Protein AF-A0A1B7NRJ0-F1 (afdb_monomer_lite)

Structure (mmCIF, N/CA/C/O backbone):
data_AF-A0A1B7NRJ0-F1
#
_entry.id   AF-A0A1B7NRJ0-F1
#
loop_
_atom_site.group_PDB
_atom_site.id
_atom_site.type_symbol
_atom_site.label_atom_id
_atom_site.label_alt_id
_atom_site.label_comp_id
_atom_site.label_asym_id
_atom_site.label_entity_id
_atom_site.label_seq_id
_atom_site.pdbx_PDB_ins_code
_atom_site.Cartn_x
_atom_site.Cartn_y
_atom_site.Cartn_z
_atom_site.occupancy
_atom_site.B_iso_or_equiv
_atom_site.auth_seq_id
_atom_site.auth_comp_id
_atom_site.auth_asym_id
_atom_site.auth_atom_id
_atom_site.pdbx_PDB_model_num
ATOM 1 N N . MET A 1 1 ? -24.411 39.111 60.252 1.00 43.62 1 MET A N 1
ATOM 2 C CA . MET A 1 1 ? -23.373 39.075 59.194 1.00 43.62 1 MET A CA 1
ATOM 3 C C . MET A 1 1 ? -22.739 37.687 59.213 1.00 43.62 1 MET A C 1
ATOM 5 O O . MET A 1 1 ? -21.803 37.461 59.955 1.00 43.62 1 MET A O 1
ATOM 9 N N . SER A 1 2 ? -23.467 36.653 58.794 1.00 36.22 2 SER A N 1
ATOM 10 C CA . SER A 1 2 ? -23.510 36.060 57.443 1.00 36.22 2 SER A CA 1
ATOM 11 C C . SER A 1 2 ? -22.144 35.597 56.918 1.00 36.22 2 SER A C 1
ATOM 13 O O . SER A 1 2 ? -21.380 36.376 56.357 1.00 36.22 2 SER A O 1
ATOM 15 N N . ILE A 1 3 ? -21.873 34.306 57.130 1.00 38.94 3 ILE A N 1
ATOM 16 C CA . ILE A 1 3 ? -20.823 33.518 56.485 1.00 38.94 3 ILE A CA 1
ATOM 17 C C . ILE A 1 3 ? -21.344 33.168 55.089 1.00 38.94 3 ILE A C 1
ATOM 19 O O . ILE A 1 3 ? -22.301 32.406 54.967 1.00 38.94 3 ILE A O 1
ATOM 23 N N . VAL A 1 4 ? -20.730 33.708 54.038 1.00 38.22 4 VAL A N 1
ATOM 24 C CA . VAL A 1 4 ? -21.013 33.287 52.660 1.00 38.22 4 VAL A CA 1
ATOM 25 C C . VAL A 1 4 ? -20.012 32.194 52.293 1.00 38.22 4 VAL A C 1
ATOM 27 O O . VAL A 1 4 ? -18.866 32.472 51.952 1.00 38.22 4 VAL A O 1
ATOM 30 N N . ARG A 1 5 ? -20.439 30.929 52.386 1.00 35.62 5 ARG A N 1
ATOM 31 C CA . ARG A 1 5 ? -19.831 29.828 51.628 1.00 35.62 5 ARG A CA 1
ATOM 32 C C . ARG A 1 5 ? -20.439 29.871 50.229 1.00 35.62 5 ARG A C 1
ATOM 34 O O . ARG A 1 5 ? -21.633 29.634 50.080 1.00 35.62 5 ARG A O 1
ATOM 41 N N . ALA A 1 6 ? -19.633 30.184 49.221 1.00 37.03 6 ALA A N 1
ATOM 42 C CA . ALA A 1 6 ? -20.031 30.006 47.833 1.00 37.03 6 ALA A CA 1
ATOM 43 C C . ALA A 1 6 ? -20.014 28.503 47.513 1.00 37.03 6 ALA A C 1
ATOM 45 O O . ALA A 1 6 ? -18.953 27.884 47.463 1.00 37.03 6 ALA A O 1
ATOM 46 N N . ALA A 1 7 ? -21.197 27.914 47.350 1.00 38.09 7 ALA A N 1
ATOM 47 C CA . ALA A 1 7 ? -21.353 26.639 46.669 1.00 38.09 7 ALA A CA 1
ATOM 48 C C . ALA A 1 7 ? -21.131 26.892 45.174 1.00 38.09 7 ALA A C 1
ATOM 50 O O . ALA A 1 7 ? -21.845 27.692 44.575 1.00 38.09 7 ALA A O 1
ATOM 51 N N . ASN A 1 8 ? -20.123 26.249 44.590 1.00 37.75 8 ASN A N 1
ATOM 52 C CA . ASN A 1 8 ? -19.926 26.240 43.147 1.00 37.75 8 ASN A CA 1
ATOM 53 C C . ASN A 1 8 ? -20.268 24.834 42.645 1.00 37.75 8 ASN A C 1
ATOM 55 O O . ASN A 1 8 ? -19.389 23.994 42.470 1.00 37.75 8 ASN A O 1
ATOM 59 N N . ASP A 1 9 ? -21.567 24.571 42.489 1.00 36.88 9 ASP A N 1
ATOM 60 C CA . ASP A 1 9 ? -22.086 23.384 41.808 1.00 36.88 9 ASP A CA 1
ATOM 61 C C . ASP A 1 9 ? -21.961 23.609 40.297 1.00 36.88 9 ASP A C 1
ATOM 63 O O . ASP A 1 9 ? -22.895 24.008 39.600 1.00 36.88 9 ASP A O 1
ATOM 67 N N . ALA A 1 10 ? -20.758 23.392 39.772 1.00 38.00 10 ALA A N 1
ATOM 68 C CA . ALA A 1 10 ? -20.555 23.269 38.338 1.00 38.00 10 ALA A CA 1
ATOM 69 C C . ALA A 1 10 ? -20.908 21.834 37.930 1.00 38.00 10 ALA A C 1
ATOM 71 O O . ALA A 1 10 ? -20.038 20.976 37.782 1.00 38.00 10 ALA A O 1
ATOM 72 N N . SER A 1 11 ? -22.206 21.565 37.769 1.00 35.59 11 SER A N 1
ATOM 73 C CA . SER A 1 11 ? -22.649 20.367 37.057 1.00 35.59 11 SER A CA 1
ATOM 74 C C . SER A 1 11 ? -22.119 20.442 35.622 1.00 35.59 11 SER A C 1
ATOM 76 O O . SER A 1 11 ? -22.497 21.308 34.832 1.00 35.59 11 SER A O 1
ATOM 78 N N . VAL A 1 12 ? -21.159 19.574 35.307 1.00 40.53 12 VAL A N 1
ATOM 79 C CA . VAL A 1 12 ? -20.660 19.390 33.946 1.00 40.53 12 VAL A CA 1
ATOM 80 C C . VAL A 1 12 ? -21.799 18.760 33.157 1.00 40.53 12 VAL A C 1
ATOM 82 O O . VAL A 1 12 ? -22.094 17.575 33.307 1.00 40.53 12 VAL A O 1
ATOM 85 N N . VAL A 1 13 ? -22.473 19.570 32.343 1.00 36.91 13 VAL A N 1
ATOM 86 C CA . VAL A 1 13 ? -23.426 19.084 31.348 1.00 36.91 13 VAL A CA 1
ATOM 87 C C . VAL A 1 13 ? -22.633 18.223 30.370 1.00 36.91 13 VAL A C 1
ATOM 89 O O . VAL A 1 13 ? -21.879 18.728 29.541 1.00 36.91 13 VAL A O 1
ATOM 92 N N . ALA A 1 14 ? -22.761 16.905 30.510 1.00 40.16 14 ALA A N 1
ATOM 93 C CA . ALA A 1 14 ? -22.278 15.955 29.528 1.00 40.16 14 ALA A CA 1
ATOM 94 C C . ALA A 1 14 ? -23.071 16.180 28.238 1.00 40.16 14 ALA A C 1
ATOM 96 O O . ALA A 1 14 ? -24.229 15.775 28.122 1.00 40.16 14 ALA A O 1
ATOM 97 N N . THR A 1 15 ? -22.459 16.864 27.275 1.00 39.44 15 THR A N 1
ATOM 98 C CA . THR A 1 15 ? -22.998 16.976 25.923 1.00 39.44 15 THR A CA 1
ATOM 99 C C . THR A 1 15 ? -23.004 15.577 25.320 1.00 39.44 15 THR A C 1
ATOM 101 O O . THR A 1 15 ? -21.962 15.040 24.943 1.00 39.44 15 THR A O 1
ATOM 104 N N . SER A 1 16 ? -24.176 14.949 25.290 1.00 43.44 16 SER A N 1
ATOM 105 C CA . SER A 1 16 ? -24.373 13.688 24.590 1.00 43.44 16 SER A CA 1
ATOM 106 C C . SER A 1 16 ? -24.144 13.919 23.097 1.00 43.44 16 SER A C 1
ATOM 108 O O . SER A 1 16 ? -24.706 14.835 22.494 1.00 43.44 16 SER A O 1
ATOM 110 N N . ALA A 1 17 ? -23.265 13.110 22.506 1.00 48.06 17 ALA A N 1
ATOM 111 C CA . ALA A 1 17 ? -23.069 13.092 21.065 1.00 48.06 17 ALA A CA 1
ATOM 112 C C . ALA A 1 17 ? -24.408 12.769 20.372 1.00 48.06 17 ALA A C 1
ATOM 114 O O . ALA A 1 17 ? -25.172 11.938 20.886 1.00 48.06 17 ALA A O 1
ATOM 115 N N . PRO A 1 18 ? -24.713 13.402 19.226 1.00 47.28 18 PRO A N 1
ATOM 116 C CA . PRO A 1 18 ? -25.961 13.158 18.524 1.00 47.28 18 PRO A CA 1
ATOM 117 C C . PRO A 1 18 ? -26.048 11.678 18.134 1.00 47.28 18 PRO A C 1
ATOM 119 O O . PRO A 1 18 ? -25.198 11.149 17.419 1.00 47.28 18 PRO A O 1
ATOM 122 N N . HIS A 1 19 ? -27.085 11.003 18.631 1.00 51.69 19 HIS A N 1
ATOM 123 C CA . HIS A 1 19 ? -27.507 9.703 18.126 1.00 51.69 19 HIS A CA 1
ATOM 124 C C . HIS A 1 19 ? -28.046 9.898 16.707 1.00 51.69 19 HIS A C 1
ATOM 126 O O . HIS A 1 19 ? -29.119 10.469 16.526 1.00 51.69 19 HIS A O 1
ATOM 132 N N . GLY A 1 20 ? -27.313 9.426 15.700 1.00 47.47 20 GLY A N 1
ATOM 133 C CA . GLY A 1 20 ? -27.804 9.425 14.327 1.00 47.47 20 GLY A CA 1
ATOM 134 C C . GLY A 1 20 ? -26.712 9.123 13.314 1.00 47.47 20 GLY A C 1
ATOM 135 O O . GLY A 1 20 ? -25.993 10.022 12.902 1.00 47.47 20 GLY A O 1
ATOM 136 N N . ILE A 1 21 ? -26.676 7.863 12.870 1.00 49.50 21 ILE A N 1
ATOM 137 C CA . ILE A 1 21 ? -25.852 7.303 11.785 1.00 49.50 21 ILE A CA 1
ATOM 138 C C . ILE A 1 21 ? -24.409 6.931 12.190 1.00 49.50 21 ILE A C 1
ATOM 140 O O . ILE A 1 21 ? -23.432 7.426 11.640 1.00 49.50 21 ILE A O 1
ATOM 144 N N . THR A 1 22 ? -24.247 5.920 13.049 1.00 54.50 22 THR A N 1
ATOM 145 C CA . THR A 1 22 ? -23.171 4.933 12.826 1.00 54.50 22 THR A CA 1
ATOM 146 C C . THR A 1 22 ? -23.609 4.035 11.672 1.00 54.50 22 THR A C 1
ATOM 148 O O . THR A 1 22 ? -24.019 2.892 11.861 1.00 54.50 22 THR A O 1
ATOM 151 N N . SER A 1 23 ? -23.599 4.573 10.449 1.00 61.66 23 SER A N 1
ATOM 152 C CA . SER A 1 23 ? -23.669 3.713 9.271 1.00 61.66 23 SER A CA 1
ATOM 153 C C . SER A 1 23 ? -22.414 2.861 9.310 1.00 61.66 23 SER A C 1
ATOM 155 O O . SER A 1 23 ? -21.307 3.399 9.260 1.00 61.66 23 SER A O 1
ATOM 157 N N . ALA A 1 24 ? -22.579 1.545 9.417 1.00 82.06 24 ALA A N 1
ATOM 158 C CA . ALA A 1 24 ? -21.500 0.623 9.109 1.00 82.06 24 ALA A CA 1
ATOM 159 C C . ALA A 1 24 ? -20.869 1.042 7.770 1.00 82.06 24 ALA A C 1
ATOM 161 O O . ALA A 1 24 ? -21.588 1.419 6.838 1.00 82.06 24 ALA A O 1
ATOM 162 N N . ILE A 1 25 ? -19.536 1.036 7.696 1.00 90.62 25 ILE A N 1
ATOM 163 C CA . ILE A 1 25 ? -18.831 1.319 6.445 1.00 90.62 25 ILE A CA 1
ATOM 164 C C . ILE A 1 25 ? -19.320 0.331 5.391 1.00 90.62 25 ILE A C 1
ATOM 166 O O . ILE A 1 25 ? -19.271 -0.882 5.600 1.00 90.62 25 ILE A O 1
ATOM 170 N N . GLU A 1 26 ? -19.794 0.859 4.264 1.00 94.62 26 GLU A N 1
ATOM 171 C CA . GLU A 1 26 ? -20.215 0.034 3.141 1.00 94.62 26 GLU A CA 1
ATOM 172 C C . GLU A 1 26 ? -19.021 -0.781 2.637 1.00 94.62 26 GLU A C 1
ATOM 174 O O . GLU A 1 26 ? -17.933 -0.245 2.401 1.00 94.62 26 GLU A O 1
ATOM 179 N N . ARG A 1 27 ? -19.227 -2.085 2.464 1.00 94.62 27 ARG A N 1
ATOM 180 C CA . ARG A 1 27 ? -18.236 -3.006 1.914 1.00 94.62 27 ARG A CA 1
ATOM 181 C C . ARG A 1 27 ? -18.789 -3.697 0.681 1.00 94.62 27 ARG A C 1
ATOM 183 O O . ARG A 1 27 ? -19.998 -3.874 0.551 1.00 94.62 27 ARG A O 1
ATOM 190 N N . PHE A 1 28 ? -17.899 -4.112 -0.208 1.00 94.88 28 PHE A N 1
ATOM 191 C CA . PHE A 1 28 ? -18.268 -4.828 -1.421 1.00 94.88 28 PHE A CA 1
ATOM 192 C C . PHE A 1 28 ? -17.271 -5.951 -1.732 1.00 94.88 28 PHE A C 1
ATOM 194 O O . PHE A 1 28 ? -16.112 -5.882 -1.308 1.00 94.88 28 PHE A O 1
ATOM 201 N N . PRO A 1 29 ? -17.717 -7.006 -2.434 1.00 95.75 29 PRO A N 1
ATOM 202 C CA . PRO A 1 29 ? -16.832 -8.070 -2.878 1.00 95.75 29 PRO A CA 1
ATOM 203 C C . PRO A 1 29 ? -15.912 -7.576 -4.001 1.00 95.75 29 PRO A C 1
ATOM 205 O O . PRO A 1 29 ? -16.365 -6.953 -4.959 1.00 95.75 29 PRO A O 1
ATOM 208 N N . LEU A 1 30 ? -14.628 -7.904 -3.897 1.00 90.94 30 LEU A N 1
ATOM 209 C CA . LEU A 1 30 ? -13.600 -7.658 -4.903 1.00 90.94 30 LEU A CA 1
ATOM 210 C C . LEU A 1 30 ? -12.791 -8.947 -5.079 1.00 90.94 30 LEU A C 1
ATOM 212 O O . LEU A 1 30 ? -11.867 -9.226 -4.313 1.00 90.94 30 LEU A O 1
ATOM 216 N N . GLY A 1 31 ? -13.180 -9.772 -6.054 1.00 91.19 31 GLY A N 1
ATOM 217 C CA . GLY A 1 31 ? -12.627 -11.118 -6.216 1.00 91.19 31 GLY A CA 1
ATOM 218 C C . GLY A 1 31 ? -12.807 -11.951 -4.932 1.00 91.19 31 GLY A C 1
ATOM 219 O O . GLY A 1 31 ? -13.940 -12.101 -4.475 1.00 91.19 31 GLY A O 1
ATOM 220 N N . PRO A 1 32 ? -11.729 -12.486 -4.325 1.00 90.94 32 PRO A N 1
ATOM 221 C CA . PRO A 1 32 ? -11.806 -13.245 -3.074 1.00 90.94 32 PRO A CA 1
ATOM 222 C C . PRO A 1 32 ? -11.885 -12.366 -1.810 1.00 90.94 32 PRO A C 1
ATOM 224 O O . PRO A 1 32 ? -11.925 -12.898 -0.701 1.00 90.94 32 PRO A O 1
ATOM 227 N N . PHE A 1 33 ? -11.868 -11.037 -1.946 1.00 93.19 33 PHE A N 1
ATOM 228 C CA . PHE A 1 33 ? -11.818 -10.097 -0.827 1.00 93.19 33 PHE A CA 1
ATOM 229 C C . PHE A 1 33 ? -13.163 -9.403 -0.597 1.00 93.19 33 PHE A C 1
ATOM 231 O O . PHE A 1 33 ? -13.968 -9.255 -1.512 1.00 93.19 33 PHE A O 1
ATOM 238 N N . VAL A 1 34 ? -13.384 -8.913 0.626 1.00 94.50 34 VAL A N 1
ATOM 239 C CA . VAL A 1 34 ? -14.491 -8.003 0.961 1.00 94.50 34 VAL A CA 1
ATOM 240 C C . VAL A 1 34 ? -13.899 -6.745 1.581 1.00 94.50 34 VAL A C 1
ATOM 242 O O . VAL A 1 34 ? -13.420 -6.761 2.718 1.00 94.50 34 VAL A O 1
ATOM 245 N N . VAL A 1 35 ? -13.926 -5.653 0.825 1.00 95.12 35 VAL A N 1
ATOM 246 C CA . VAL A 1 35 ? -13.207 -4.412 1.141 1.00 95.12 35 VAL A CA 1
ATOM 247 C C . VAL A 1 35 ? -14.176 -3.243 1.321 1.00 95.12 35 VAL A C 1
ATOM 249 O O . VAL A 1 35 ? -15.289 -3.291 0.790 1.00 95.12 35 VAL A O 1
ATOM 252 N N . PRO A 1 36 ? -13.797 -2.190 2.067 1.00 95.44 36 PRO A N 1
ATOM 253 C CA . PRO A 1 36 ? -14.536 -0.931 2.087 1.00 95.44 36 PRO A CA 1
ATOM 254 C C . PRO A 1 36 ? -14.767 -0.380 0.679 1.00 95.44 36 PRO A C 1
ATOM 256 O O . PRO A 1 36 ? -13.882 -0.444 -0.171 1.00 95.44 36 PRO A O 1
ATOM 259 N N . ARG A 1 37 ? -15.946 0.207 0.444 1.00 94.44 37 ARG A N 1
ATOM 260 C CA . ARG A 1 37 ? -16.290 0.891 -0.814 1.00 94.44 37 ARG A CA 1
ATOM 261 C C . ARG A 1 37 ? -15.317 2.028 -1.133 1.00 94.44 37 ARG A C 1
ATOM 263 O O . ARG A 1 37 ? -15.056 2.299 -2.299 1.00 94.44 37 ARG A O 1
ATOM 270 N N . LEU A 1 38 ? -14.784 2.670 -0.095 1.00 94.75 38 LEU A N 1
ATOM 271 C CA . LEU A 1 38 ? -13.827 3.762 -0.205 1.00 94.75 38 LEU A CA 1
ATOM 272 C C . LEU A 1 38 ? -12.413 3.280 0.104 1.00 94.75 38 LEU A C 1
ATOM 274 O O . LEU A 1 38 ? -12.162 2.671 1.145 1.00 94.75 38 LEU A O 1
ATOM 278 N N . PHE A 1 39 ? -11.495 3.622 -0.793 1.00 95.00 39 PHE A N 1
ATOM 279 C CA . PHE A 1 39 ? -10.072 3.370 -0.648 1.00 95.00 39 PHE A CA 1
ATOM 280 C C . PHE A 1 39 ? -9.358 4.653 -0.247 1.00 95.00 39 PHE A C 1
ATOM 282 O O . PHE A 1 39 ? -9.694 5.744 -0.707 1.00 95.00 39 PHE A O 1
ATOM 289 N N . ILE A 1 40 ? -8.344 4.515 0.596 1.00 95.44 40 ILE A N 1
ATOM 290 C CA . ILE A 1 40 ? -7.475 5.621 0.978 1.00 95.44 40 ILE A CA 1
ATOM 291 C C . ILE A 1 40 ? -6.383 5.739 -0.081 1.00 95.44 40 ILE A C 1
ATOM 293 O O . ILE A 1 40 ? -5.493 4.890 -0.144 1.00 95.44 40 ILE A O 1
ATOM 297 N N . GLY A 1 41 ? -6.459 6.784 -0.901 1.00 92.94 41 GLY A N 1
ATOM 298 C CA . GLY A 1 41 ? -5.411 7.125 -1.857 1.00 92.94 41 GLY A CA 1
ATOM 299 C C . GLY A 1 41 ? -4.176 7.708 -1.164 1.00 92.94 41 GLY A C 1
ATOM 300 O O . GLY A 1 41 ? -4.291 8.502 -0.224 1.00 92.94 41 GLY A O 1
ATOM 301 N N . LEU A 1 42 ? -2.986 7.312 -1.623 1.00 92.00 42 LEU A N 1
ATOM 302 C CA . LEU A 1 42 ? -1.697 7.800 -1.112 1.00 92.00 42 LEU A CA 1
ATOM 303 C C . LEU A 1 42 ? -0.910 8.645 -2.130 1.00 92.00 42 LEU A C 1
ATOM 305 O O . LEU A 1 42 ? 0.264 8.942 -1.900 1.00 92.00 42 LEU A O 1
ATOM 309 N N . TRP A 1 43 ? -1.548 9.095 -3.216 1.00 88.62 43 TRP A N 1
ATOM 310 C CA . TRP A 1 43 ? -0.908 9.878 -4.283 1.00 88.62 43 TRP A CA 1
ATOM 311 C C . TRP A 1 43 ? -0.257 11.176 -3.787 1.00 88.62 43 TRP A C 1
ATOM 313 O O . TRP A 1 43 ? 0.703 11.654 -4.385 1.00 88.62 43 TRP A O 1
ATOM 323 N N . GLN A 1 44 ? -0.742 11.764 -2.690 1.00 86.81 44 GLN A N 1
ATOM 324 C CA . GLN A 1 44 ? -0.194 12.991 -2.103 1.00 86.81 44 GLN A CA 1
ATOM 325 C C . GLN A 1 44 ? 1.239 12.809 -1.586 1.00 86.81 44 GLN A C 1
ATOM 327 O O . GLN A 1 44 ? 1.941 13.791 -1.377 1.00 86.81 44 GLN A O 1
ATOM 332 N N . LEU A 1 45 ? 1.691 11.565 -1.400 1.00 86.81 45 LEU A N 1
ATOM 333 C CA . LEU A 1 45 ? 3.073 11.251 -1.029 1.00 86.81 45 LEU A CA 1
ATOM 334 C C . LEU A 1 45 ? 4.045 11.317 -2.219 1.00 86.81 45 LEU A C 1
ATOM 336 O O . LEU A 1 45 ? 5.253 11.222 -2.018 1.00 86.81 45 LEU A O 1
ATOM 340 N N . SER A 1 46 ? 3.539 11.544 -3.436 1.00 82.38 46 SER A N 1
ATOM 341 C CA . SER A 1 46 ? 4.344 11.685 -4.656 1.00 82.38 46 SER A CA 1
ATOM 342 C C . SER A 1 46 ? 5.270 12.896 -4.669 1.00 82.38 46 SER A C 1
ATOM 344 O O . SER A 1 46 ? 6.278 12.885 -5.370 1.00 82.38 46 SER A O 1
ATOM 346 N N . SER A 1 47 ? 4.945 13.956 -3.927 1.00 82.19 47 SER A N 1
ATOM 347 C CA . SER A 1 47 ? 5.762 15.164 -3.898 1.00 82.19 47 SER A CA 1
ATOM 348 C C . SER A 1 47 ? 5.474 16.011 -2.659 1.00 82.19 47 SER A C 1
ATOM 350 O O . SER A 1 47 ? 4.304 16.222 -2.331 1.00 82.19 47 SER A O 1
ATOM 352 N N . PRO A 1 48 ? 6.503 16.616 -2.032 1.00 82.62 48 PRO A N 1
ATOM 353 C CA . PRO A 1 48 ? 6.324 17.613 -0.976 1.00 82.62 48 PRO A CA 1
ATOM 354 C C . PRO A 1 48 ? 5.501 18.844 -1.392 1.00 82.62 48 PRO A C 1
ATOM 356 O O . PRO A 1 48 ? 5.085 19.609 -0.524 1.00 82.62 48 PRO A O 1
ATOM 359 N N . ALA A 1 49 ? 5.254 19.050 -2.693 1.00 86.12 49 ALA A N 1
ATOM 360 C CA . ALA A 1 49 ? 4.386 20.116 -3.200 1.00 86.12 49 ALA A CA 1
ATOM 361 C C . ALA A 1 49 ? 2.935 20.007 -2.691 1.00 86.12 49 ALA A C 1
ATOM 363 O O . ALA A 1 49 ? 2.252 21.020 -2.567 1.00 86.12 49 ALA A O 1
ATOM 364 N N . TRP A 1 50 ? 2.484 18.800 -2.334 1.00 84.69 50 TRP A N 1
ATOM 365 C CA . TRP A 1 50 ? 1.178 18.551 -1.709 1.00 84.69 50 TRP A CA 1
ATOM 366 C C . TRP A 1 50 ? 1.189 18.744 -0.185 1.00 84.69 50 TRP A C 1
ATOM 368 O O . TRP A 1 50 ? 0.182 18.523 0.489 1.00 84.69 50 TRP A O 1
ATOM 378 N N . GLY A 1 51 ? 2.330 19.161 0.363 1.00 85.81 51 GLY A N 1
ATOM 379 C CA . GLY A 1 51 ? 2.606 19.220 1.787 1.00 85.81 51 GLY A CA 1
ATOM 380 C C . GLY A 1 51 ? 3.473 18.052 2.252 1.00 85.81 51 GLY A C 1
ATOM 381 O O . GLY A 1 51 ? 3.679 17.060 1.558 1.00 85.81 51 GLY A O 1
ATOM 382 N N . SER A 1 52 ? 4.002 18.176 3.466 1.00 85.69 52 SER A N 1
ATOM 383 C CA . SER A 1 52 ? 4.809 17.136 4.095 1.00 85.69 52 SER A CA 1
ATOM 384 C C . SER A 1 52 ? 4.389 16.931 5.545 1.00 85.69 52 SER A C 1
ATOM 386 O O . SER A 1 52 ? 3.888 17.829 6.227 1.00 85.69 52 SER A O 1
ATOM 388 N N . ALA A 1 53 ? 4.565 15.705 6.025 1.00 87.69 53 ALA A N 1
ATOM 389 C CA . ALA A 1 53 ? 4.303 15.339 7.403 1.00 87.69 53 ALA A CA 1
ATOM 390 C C . ALA A 1 53 ? 5.386 14.377 7.889 1.00 87.69 53 ALA A C 1
ATOM 392 O O . ALA A 1 53 ? 5.888 13.546 7.136 1.00 87.69 53 ALA A O 1
ATOM 393 N N . GLY A 1 54 ? 5.727 14.463 9.176 1.00 90.81 54 GLY A N 1
ATOM 394 C CA . GLY A 1 54 ? 6.601 13.471 9.795 1.00 90.81 54 GLY A CA 1
ATOM 395 C C . GLY A 1 54 ? 5.978 12.074 9.733 1.00 90.81 54 GLY A C 1
ATOM 396 O O . GLY A 1 54 ? 4.759 11.924 9.851 1.00 90.81 54 GLY A O 1
ATOM 397 N N . LYS A 1 55 ? 6.819 11.041 9.600 1.00 89.38 55 LYS A N 1
ATOM 398 C CA . LYS A 1 55 ? 6.380 9.639 9.480 1.00 89.38 55 LYS A CA 1
ATOM 399 C C . LYS A 1 55 ? 5.416 9.226 10.593 1.00 89.38 55 LYS A C 1
ATOM 401 O O . LYS A 1 55 ? 4.356 8.689 10.304 1.00 89.38 55 LYS A O 1
ATOM 406 N N . SER A 1 56 ? 5.712 9.567 11.847 1.00 92.12 56 SER A N 1
ATOM 407 C CA . SER A 1 56 ? 4.835 9.270 12.992 1.00 92.12 56 SER A CA 1
ATOM 408 C C . SER A 1 56 ? 3.422 9.845 12.836 1.00 92.12 56 SER A C 1
ATOM 410 O O . SER A 1 56 ? 2.442 9.179 13.167 1.00 92.12 56 SER A O 1
ATOM 412 N N . LYS A 1 57 ? 3.297 11.056 12.277 1.00 93.44 57 LYS A N 1
ATOM 413 C CA . LYS A 1 57 ? 2.001 11.686 12.005 1.00 93.44 57 LYS A CA 1
ATOM 414 C C . LYS A 1 57 ? 1.253 10.938 10.904 1.00 93.44 57 LYS A C 1
ATOM 416 O O . LYS A 1 57 ? 0.064 10.698 11.073 1.00 93.44 57 LYS A O 1
ATOM 421 N N . MET A 1 58 ? 1.934 10.538 9.828 1.00 93.31 58 MET A N 1
ATOM 422 C CA . MET A 1 58 ? 1.326 9.748 8.748 1.00 93.31 58 MET A CA 1
ATOM 423 C C . MET A 1 58 ? 0.811 8.397 9.259 1.00 93.31 58 MET A C 1
ATOM 425 O O . MET A 1 58 ? -0.362 8.086 9.073 1.00 93.31 58 MET A O 1
ATOM 429 N N . LEU A 1 59 ? 1.638 7.655 10.003 1.00 94.31 59 LEU A N 1
ATOM 430 C CA . LEU A 1 59 ? 1.251 6.370 10.599 1.00 94.31 59 LEU A CA 1
ATOM 431 C C . LEU A 1 59 ? 0.070 6.520 11.570 1.00 94.31 59 LEU A C 1
ATOM 433 O O . LEU A 1 59 ? -0.862 5.719 11.548 1.00 94.31 59 LEU A O 1
ATOM 437 N N . SER A 1 60 ? 0.061 7.583 12.384 1.00 95.25 60 SER A N 1
ATOM 438 C CA . SER A 1 60 ? -1.073 7.897 13.260 1.00 95.25 60 SER A CA 1
ATOM 439 C C . SER A 1 60 ? -2.355 8.164 12.470 1.00 95.25 60 SER A C 1
ATOM 441 O O . SER A 1 60 ? -3.422 7.713 12.881 1.00 95.25 60 SER A O 1
ATOM 443 N N . GLN A 1 61 ? -2.276 8.865 11.333 1.00 95.31 61 GLN A N 1
ATOM 444 C CA . GLN A 1 61 ? -3.442 9.049 10.473 1.00 95.31 61 GLN A CA 1
ATOM 445 C C . GLN A 1 61 ? -3.909 7.717 9.894 1.00 95.31 61 GLN A C 1
ATOM 447 O O . GLN A 1 61 ? -5.098 7.437 9.970 1.00 95.31 61 GLN A O 1
ATOM 452 N N . PHE A 1 62 ? -3.018 6.865 9.387 1.00 95.88 62 PHE A N 1
ATOM 453 C CA . PHE A 1 62 ? -3.413 5.553 8.859 1.00 95.88 62 PHE A CA 1
ATOM 454 C C . PHE A 1 62 ? -4.135 4.719 9.922 1.00 95.88 62 PHE A C 1
ATOM 456 O O . PHE A 1 62 ? -5.213 4.191 9.657 1.00 95.88 62 PHE A O 1
ATOM 463 N N . GLN A 1 63 ? -3.628 4.716 11.160 1.00 96.00 63 GLN A N 1
ATOM 464 C CA . GLN A 1 63 ? -4.297 4.059 12.281 1.00 96.00 63 GLN A CA 1
ATOM 465 C C . GLN A 1 63 ? -5.705 4.616 12.531 1.00 96.00 63 GLN A C 1
ATOM 467 O O . GLN A 1 63 ? -6.630 3.846 12.774 1.00 96.00 63 GLN A O 1
ATOM 472 N N . LYS A 1 64 ? -5.896 5.940 12.457 1.00 95.56 64 LYS A N 1
ATOM 473 C CA . LYS A 1 64 ? -7.225 6.557 12.612 1.00 95.56 64 LYS A CA 1
ATOM 474 C C . LYS A 1 64 ? -8.205 6.095 11.536 1.00 95.56 64 LYS A C 1
ATOM 476 O O . LYS A 1 64 ? -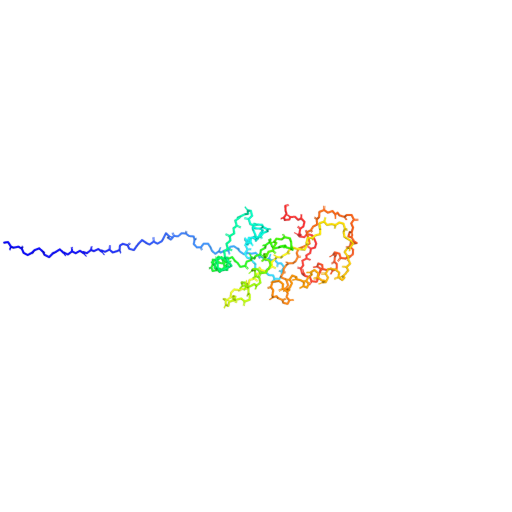9.351 5.813 11.866 1.00 95.56 64 LYS A O 1
ATOM 481 N N . HIS A 1 65 ? -7.760 5.994 10.285 1.00 95.06 65 HIS A N 1
ATOM 482 C CA . HIS A 1 65 ? -8.610 5.525 9.192 1.00 95.06 65 HIS A CA 1
ATOM 483 C C . HIS A 1 65 ? -8.990 4.052 9.373 1.00 95.06 65 HIS A C 1
ATOM 485 O O . HIS A 1 65 ? -10.167 3.709 9.270 1.00 95.06 65 HIS A O 1
ATOM 491 N N . VAL A 1 66 ? -8.025 3.205 9.744 1.00 95.56 66 VAL A N 1
ATOM 492 C CA . VAL A 1 66 ? -8.288 1.792 10.045 1.00 95.56 66 VAL A CA 1
ATOM 493 C C . VAL A 1 66 ? -9.262 1.644 11.213 1.00 95.56 66 VAL A C 1
ATOM 495 O O . VAL A 1 66 ? -10.215 0.879 11.111 1.00 95.56 66 VAL A O 1
ATOM 498 N N . ASN A 1 67 ? -9.098 2.424 12.286 1.00 93.25 67 ASN A N 1
ATOM 499 C CA . ASN A 1 67 ? -10.022 2.419 13.426 1.00 93.25 67 ASN A CA 1
ATOM 500 C C . ASN A 1 67 ? -11.440 2.878 13.048 1.00 93.25 67 ASN A C 1
ATOM 502 O O . ASN A 1 67 ? -12.401 2.490 13.705 1.00 93.25 67 ASN A O 1
ATOM 506 N N . ALA A 1 68 ? -11.573 3.697 12.004 1.00 92.50 68 ALA A N 1
ATOM 507 C CA . ALA A 1 68 ? -12.861 4.102 11.450 1.00 92.50 68 ALA A CA 1
ATOM 508 C C . ALA A 1 68 ? -13.447 3.069 10.464 1.00 92.50 68 ALA A C 1
ATOM 510 O O . ALA A 1 68 ? -14.558 3.265 9.988 1.00 92.50 68 ALA A O 1
ATOM 511 N N . GLY A 1 69 ? -12.738 1.972 10.170 1.00 93.44 69 GLY A N 1
ATOM 512 C CA . GLY A 1 69 ? -13.177 0.903 9.267 1.00 93.44 69 GLY A CA 1
ATOM 513 C C . GLY A 1 69 ? -12.674 1.031 7.826 1.00 93.44 69 GLY A C 1
ATOM 514 O O . GLY A 1 69 ? -13.011 0.192 6.989 1.00 93.44 69 GLY A O 1
ATOM 515 N N . PHE A 1 70 ? -11.860 2.045 7.519 1.00 94.94 70 PHE A N 1
ATOM 516 C CA . PHE A 1 70 ? -11.216 2.202 6.215 1.00 94.94 70 PHE A CA 1
ATOM 517 C C . PHE A 1 70 ? -9.910 1.406 6.189 1.00 94.94 70 PHE A C 1
ATOM 519 O O . PHE A 1 70 ? -8.841 1.891 6.553 1.00 94.94 70 PHE A O 1
ATOM 526 N N . THR A 1 71 ? -10.019 0.146 5.786 1.00 96.19 71 THR A N 1
ATOM 527 C CA . THR A 1 71 ? -8.916 -0.822 5.788 1.00 96.19 71 THR A CA 1
ATOM 528 C C . THR A 1 71 ? -8.307 -1.064 4.408 1.00 96.19 71 THR A C 1
ATOM 530 O O . THR A 1 71 ? -7.380 -1.860 4.294 1.00 96.19 71 THR A O 1
ATOM 533 N N . ALA A 1 72 ? -8.792 -0.389 3.363 1.00 96.50 72 ALA A N 1
ATOM 534 C CA . ALA A 1 72 ? -8.265 -0.509 2.008 1.00 96.50 72 ALA A CA 1
ATOM 535 C C . ALA A 1 72 ? -7.462 0.729 1.605 1.00 96.50 72 ALA A C 1
ATOM 537 O O . ALA A 1 72 ? -7.973 1.850 1.619 1.00 96.50 72 ALA A O 1
ATOM 538 N N . PHE A 1 73 ? -6.206 0.509 1.223 1.00 95.38 73 PHE A N 1
ATOM 539 C CA . PHE A 1 73 ? -5.288 1.542 0.755 1.00 95.38 73 PHE A CA 1
ATOM 540 C C . PHE A 1 73 ? -4.992 1.317 -0.726 1.00 95.38 73 PHE A C 1
ATOM 542 O O . PHE A 1 73 ? -4.732 0.190 -1.154 1.00 95.38 73 PHE A O 1
ATOM 549 N N . ALA A 1 74 ? -5.055 2.393 -1.503 1.00 87.81 74 ALA A N 1
ATOM 550 C CA . ALA A 1 74 ? -4.811 2.405 -2.937 1.00 87.81 74 ALA A CA 1
ATOM 551 C C . ALA A 1 74 ? -3.938 3.595 -3.330 1.00 87.81 74 ALA A C 1
ATOM 553 O O . ALA A 1 74 ? -3.402 4.319 -2.491 1.00 87.81 74 ALA A O 1
ATOM 554 N N . ASP A 1 75 ? -3.790 3.774 -4.642 1.00 77.81 75 ASP A N 1
ATOM 555 C CA . ASP A 1 75 ? -3.024 4.863 -5.239 1.00 77.81 75 ASP A CA 1
ATOM 556 C C . ASP A 1 75 ? -1.631 4.977 -4.640 1.00 77.81 75 ASP A C 1
ATOM 558 O O . ASP A 1 75 ? -1.122 6.061 -4.390 1.00 77.81 75 ASP A O 1
ATOM 562 N N . MET A 1 76 ? -1.036 3.810 -4.421 1.00 75.81 76 MET A N 1
ATOM 563 C CA . MET A 1 76 ? 0.394 3.622 -4.306 1.00 75.81 76 MET A CA 1
ATOM 564 C C . MET A 1 76 ? 0.900 3.289 -5.705 1.00 75.81 76 MET A C 1
ATOM 566 O O . MET A 1 76 ? 0.282 2.503 -6.429 1.00 75.81 76 MET A O 1
ATOM 570 N N . ALA A 1 77 ? 1.982 3.929 -6.109 1.00 66.69 77 ALA A N 1
ATOM 571 C CA . ALA A 1 77 ? 2.639 3.661 -7.371 1.00 66.69 77 ALA A CA 1
ATOM 572 C C . ALA A 1 77 ? 4.140 3.828 -7.172 1.00 66.69 77 ALA A C 1
ATOM 574 O O . ALA A 1 77 ? 4.578 4.570 -6.293 1.00 66.69 77 ALA A O 1
ATOM 575 N N . ASP A 1 78 ? 4.901 3.150 -8.016 1.00 58.94 78 ASP A N 1
ATOM 576 C CA . ASP A 1 78 ? 6.359 3.268 -8.132 1.00 58.94 78 ASP A CA 1
ATOM 577 C C . ASP A 1 78 ? 6.864 4.719 -8.209 1.00 58.94 78 ASP A C 1
ATOM 579 O O . ASP A 1 78 ? 7.906 5.041 -7.648 1.00 58.94 78 ASP A O 1
ATOM 583 N N . HIS A 1 79 ? 6.111 5.608 -8.852 1.00 62.50 79 HIS A N 1
ATOM 584 C CA . HIS A 1 79 ? 6.451 7.023 -8.988 1.00 62.50 79 HIS A CA 1
ATOM 585 C C . HIS A 1 79 ? 5.876 7.921 -7.880 1.00 62.50 79 HIS A C 1
ATOM 587 O O . HIS A 1 79 ? 6.173 9.114 -7.849 1.00 62.50 79 HIS A O 1
ATOM 593 N N . TYR A 1 80 ? 5.086 7.393 -6.937 1.00 61.97 80 TYR A N 1
ATOM 594 C CA . TYR A 1 80 ? 4.543 8.175 -5.816 1.00 61.97 80 TYR A CA 1
ATOM 595 C C . TYR A 1 80 ? 5.495 8.257 -4.614 1.00 61.97 80 TYR A C 1
ATOM 597 O O . TYR A 1 80 ? 5.059 8.314 -3.462 1.00 61.97 80 TYR A O 1
ATOM 605 N N . GLY A 1 81 ? 6.801 8.293 -4.886 1.00 70.19 81 GLY A N 1
ATOM 606 C CA . GLY A 1 81 ? 7.840 8.442 -3.875 1.00 70.19 81 GLY A CA 1
ATOM 607 C C . GLY A 1 81 ? 7.775 7.343 -2.814 1.00 70.19 81 GLY A C 1
ATOM 608 O O . GLY A 1 81 ? 7.781 6.154 -3.119 1.00 70.19 81 GLY A O 1
ATOM 609 N N . ASP A 1 82 ? 7.675 7.747 -1.549 1.00 82.88 82 ASP A N 1
ATOM 610 C CA . ASP A 1 82 ? 7.750 6.840 -0.400 1.00 82.88 82 ASP A CA 1
ATOM 611 C C . ASP A 1 82 ? 6.415 6.141 -0.065 1.00 82.88 82 ASP A C 1
ATOM 613 O O . ASP A 1 82 ? 6.313 5.505 0.986 1.00 82.88 82 ASP A O 1
ATOM 617 N N . ALA A 1 83 ? 5.374 6.246 -0.904 1.00 90.00 83 ALA A N 1
ATOM 618 C CA . ALA A 1 83 ? 4.027 5.764 -0.575 1.00 90.00 83 ALA A CA 1
ATOM 619 C C . ALA A 1 83 ? 3.993 4.284 -0.149 1.00 90.00 83 ALA A C 1
ATOM 621 O O . ALA A 1 83 ? 3.496 3.964 0.935 1.00 90.00 83 ALA A O 1
ATOM 622 N N . GLU A 1 84 ? 4.581 3.392 -0.953 1.00 92.00 84 GLU A N 1
ATOM 623 C CA . GLU A 1 84 ? 4.654 1.959 -0.637 1.00 92.00 84 GLU A CA 1
ATOM 624 C C . GLU A 1 84 ? 5.486 1.688 0.622 1.00 92.00 84 GLU A C 1
ATOM 626 O O . GLU A 1 84 ? 5.133 0.824 1.421 1.00 92.00 84 GLU A O 1
ATOM 631 N N . ILE A 1 85 ? 6.562 2.452 0.834 1.00 92.19 85 ILE A N 1
ATOM 632 C CA . ILE A 1 85 ? 7.464 2.300 1.982 1.00 92.19 85 ILE A CA 1
ATOM 633 C C . ILE A 1 85 ? 6.757 2.709 3.280 1.00 92.19 85 ILE A C 1
ATOM 635 O O . ILE A 1 85 ? 6.839 2.003 4.288 1.00 92.19 85 ILE A O 1
ATOM 639 N N . VAL A 1 86 ? 6.056 3.847 3.280 1.00 93.25 86 VAL A N 1
ATOM 640 C CA . VAL A 1 86 ? 5.301 4.339 4.445 1.00 93.25 86 VAL A CA 1
ATOM 641 C C . VAL A 1 86 ? 4.136 3.400 4.752 1.00 93.25 86 VAL A C 1
ATOM 643 O O . VAL A 1 86 ? 3.921 3.056 5.917 1.00 93.25 86 VAL A O 1
ATOM 646 N N . PHE A 1 87 ? 3.426 2.927 3.724 1.00 95.00 87 PHE A N 1
ATOM 647 C CA . PHE A 1 87 ? 2.390 1.910 3.882 1.00 95.00 87 PHE A CA 1
ATOM 648 C C . PHE A 1 87 ? 2.955 0.607 4.459 1.00 95.00 87 PHE A C 1
ATOM 650 O O . PHE A 1 87 ? 2.418 0.085 5.435 1.00 95.00 87 PHE A O 1
ATOM 657 N N . GLY A 1 88 ? 4.071 0.107 3.924 1.00 94.81 88 GLY A N 1
ATOM 658 C CA . GLY A 1 88 ? 4.707 -1.112 4.414 1.00 94.81 88 GLY A CA 1
ATOM 659 C C . GLY A 1 88 ? 5.136 -1.006 5.872 1.00 94.81 88 GLY A C 1
ATOM 660 O O . GLY A 1 88 ? 4.934 -1.932 6.653 1.00 94.81 88 GLY A O 1
ATOM 661 N N . GLN A 1 89 ? 5.660 0.151 6.285 1.00 94.94 89 GLN A N 1
ATOM 662 C CA . GLN A 1 89 ? 5.968 0.425 7.691 1.00 94.94 89 GLN A CA 1
ATOM 663 C C . GLN A 1 89 ? 4.727 0.380 8.583 1.00 94.94 89 GLN A C 1
ATOM 665 O O . GLN A 1 89 ? 4.775 -0.255 9.636 1.00 94.94 89 GLN A O 1
ATOM 670 N N . PHE A 1 90 ? 3.631 1.021 8.167 1.00 96.06 90 PHE A N 1
ATOM 671 C CA . PHE A 1 90 ? 2.365 0.966 8.897 1.00 96.06 90 PHE A CA 1
ATOM 672 C C . PHE A 1 90 ? 1.868 -0.468 9.034 1.00 96.06 90 PHE A C 1
ATOM 674 O O . PHE A 1 90 ? 1.604 -0.928 10.139 1.00 96.06 90 PHE A O 1
ATOM 681 N N . ARG A 1 91 ? 1.802 -1.190 7.917 1.00 94.50 91 ARG A N 1
ATOM 682 C CA . ARG A 1 91 ? 1.274 -2.548 7.865 1.00 94.50 91 ARG A CA 1
ATOM 683 C C . ARG A 1 91 ? 2.089 -3.524 8.709 1.00 94.50 91 ARG A C 1
ATOM 685 O O . ARG A 1 91 ? 1.501 -4.338 9.404 1.00 94.50 91 ARG A O 1
ATOM 692 N N . SER A 1 92 ? 3.421 -3.424 8.699 1.00 94.19 92 SER A N 1
ATOM 693 C CA . SER A 1 92 ? 4.274 -4.252 9.566 1.00 94.19 92 SER A CA 1
ATOM 694 C C . SER A 1 92 ? 4.126 -3.930 11.054 1.00 94.19 92 SER A C 1
ATOM 696 O O . SER A 1 92 ? 4.355 -4.804 11.882 1.00 94.19 92 SER A O 1
ATOM 698 N N . ALA A 1 93 ? 3.803 -2.682 11.405 1.00 94.19 93 ALA A N 1
ATOM 699 C CA . ALA A 1 93 ? 3.613 -2.263 12.794 1.00 94.19 93 ALA A CA 1
ATOM 700 C C . ALA A 1 93 ? 2.177 -2.488 13.299 1.00 94.19 93 ALA A C 1
ATOM 702 O O . ALA A 1 93 ? 1.938 -2.464 14.506 1.00 94.19 93 ALA A O 1
ATOM 703 N N . TYR A 1 94 ? 1.221 -2.672 12.389 1.00 94.69 94 TYR A N 1
ATOM 704 C CA . TYR A 1 94 ? -0.180 -2.858 12.718 1.00 94.69 94 TYR A CA 1
ATOM 705 C C . TYR A 1 94 ? -0.419 -4.238 13.340 1.00 94.69 94 TYR A C 1
ATOM 707 O O . TYR A 1 94 ? -0.121 -5.270 12.746 1.00 94.69 94 TYR A O 1
ATOM 715 N N . SER A 1 95 ? -0.996 -4.243 14.540 1.00 92.75 95 SER A N 1
ATOM 716 C CA . SER A 1 95 ? -1.323 -5.445 15.319 1.00 92.75 95 SER A CA 1
ATOM 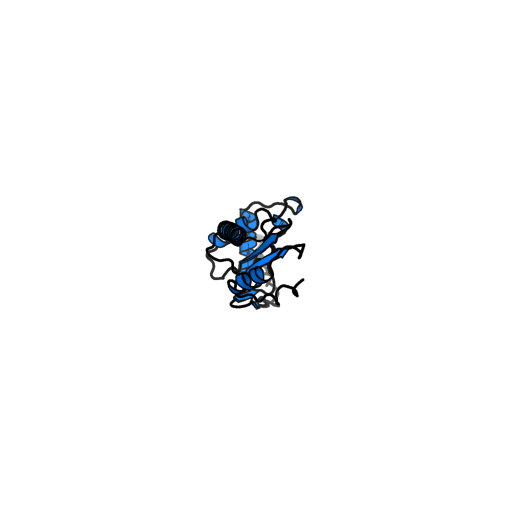717 C C . SER A 1 95 ? -2.816 -5.562 15.639 1.00 92.75 95 SER A C 1
ATOM 719 O O . SER A 1 95 ? -3.211 -6.326 16.520 1.00 92.75 95 SER A O 1
ATOM 721 N N . GLY A 1 96 ? -3.652 -4.769 14.965 1.00 92.19 96 GLY A N 1
ATOM 722 C CA . GLY A 1 96 ? -5.096 -4.801 15.163 1.00 92.19 96 GLY A CA 1
ATOM 723 C C . GLY A 1 96 ? -5.770 -5.994 14.470 1.00 92.19 96 GLY A C 1
ATOM 724 O O . GLY A 1 96 ? -5.125 -6.742 13.735 1.00 92.19 96 GLY A O 1
ATOM 725 N N . PRO A 1 97 ? -7.077 -6.183 14.707 1.00 90.81 97 PRO A N 1
ATOM 726 C CA . PRO A 1 97 ? -7.807 -7.360 14.238 1.00 90.81 97 PRO A CA 1
ATOM 727 C C . PRO A 1 97 ? -8.188 -7.310 12.751 1.00 90.81 97 PRO A C 1
ATOM 729 O O . PRO A 1 97 ? -8.560 -8.338 12.188 1.00 90.81 97 PRO A O 1
ATOM 732 N N . GLU A 1 98 ? -8.135 -6.140 12.110 1.00 90.31 98 GLU A N 1
ATOM 733 C CA . GLU A 1 98 ? -8.575 -5.985 10.723 1.00 90.31 98 GLU A CA 1
ATOM 734 C C . GLU A 1 98 ? -7.492 -6.409 9.728 1.00 90.31 98 GLU A C 1
ATOM 736 O O . GLU A 1 98 ? -6.305 -6.144 9.905 1.00 90.31 98 GLU A O 1
ATOM 741 N N . SER A 1 99 ? -7.905 -6.993 8.606 1.00 91.38 99 SER A N 1
ATOM 742 C CA . SER A 1 99 ? -7.003 -7.162 7.467 1.00 91.38 99 SER A CA 1
ATOM 743 C C . SER A 1 99 ? -6.873 -5.840 6.708 1.00 91.38 99 SER A C 1
ATOM 745 O O . SER A 1 99 ? -7.882 -5.234 6.338 1.00 91.38 99 SER A O 1
ATOM 747 N N . ILE A 1 100 ? -5.636 -5.397 6.473 1.00 95.19 100 ILE A N 1
ATOM 748 C CA . ILE A 1 100 ? -5.339 -4.207 5.669 1.00 95.19 100 ILE A CA 1
ATOM 749 C C . ILE A 1 100 ? -5.144 -4.636 4.216 1.00 95.19 100 ILE A C 1
ATOM 751 O O . ILE A 1 100 ? -4.195 -5.354 3.908 1.00 95.19 100 ILE A O 1
ATOM 755 N N . PHE A 1 101 ? -6.016 -4.154 3.336 1.00 95.81 101 PHE A N 1
ATOM 756 C CA . PHE A 1 101 ? -5.972 -4.430 1.907 1.00 95.81 101 PHE A CA 1
ATOM 757 C C . PHE A 1 101 ? -5.033 -3.458 1.182 1.00 95.81 101 PHE A C 1
ATOM 759 O O . PHE A 1 101 ? -5.154 -2.238 1.327 1.00 95.81 101 PHE A O 1
ATOM 766 N N . CYS A 1 102 ? -4.116 -4.004 0.383 1.00 94.25 102 CYS A N 1
ATOM 767 C CA . CYS A 1 102 ? -3.093 -3.270 -0.354 1.00 94.25 102 CYS A CA 1
ATOM 768 C C . CYS A 1 102 ? -3.335 -3.314 -1.871 1.00 94.25 102 CYS A C 1
ATOM 770 O O . CYS A 1 102 ? -3.081 -4.332 -2.521 1.00 94.25 102 CYS A O 1
ATOM 772 N N . ALA A 1 103 ? -3.717 -2.174 -2.452 1.00 93.06 103 ALA A N 1
ATOM 773 C CA . ALA A 1 103 ? -3.742 -1.961 -3.896 1.00 93.06 103 ALA A CA 1
ATOM 774 C C . ALA A 1 103 ? -2.605 -1.027 -4.347 1.00 93.06 103 ALA A C 1
ATOM 776 O O . ALA A 1 103 ? -2.528 0.123 -3.923 1.00 93.06 103 ALA A O 1
ATOM 777 N N . THR A 1 104 ? -1.742 -1.485 -5.255 1.00 91.25 104 THR A N 1
ATOM 778 C CA . THR A 1 104 ? -0.650 -0.668 -5.830 1.00 91.25 104 THR A CA 1
ATOM 779 C C . THR A 1 104 ? -0.625 -0.766 -7.362 1.00 91.25 104 THR A C 1
ATOM 781 O O . THR A 1 104 ? -1.248 -1.659 -7.941 1.00 91.25 104 THR A O 1
ATOM 784 N N . LYS A 1 105 ? 0.072 0.158 -8.037 1.00 86.88 105 LYS A N 1
ATOM 785 C CA . LYS A 1 105 ? 0.171 0.246 -9.504 1.00 86.88 105 LYS A CA 1
ATOM 786 C C . LYS A 1 105 ? 1.592 0.119 -10.029 1.00 86.88 105 LYS A C 1
ATOM 788 O O . LYS A 1 105 ? 2.487 0.755 -9.472 1.00 86.88 105 LYS A O 1
ATOM 793 N N . TYR A 1 106 ? 1.805 -0.716 -11.042 1.00 84.50 106 TYR A N 1
ATOM 794 C CA . TYR A 1 106 ? 3.049 -0.767 -11.809 1.00 84.50 106 TYR A CA 1
ATOM 795 C C . TYR A 1 106 ? 2.889 0.128 -13.025 1.00 84.50 106 TYR A C 1
ATOM 797 O O . TYR A 1 106 ? 2.045 -0.152 -13.877 1.00 84.50 106 TYR A O 1
ATOM 805 N N . CYS A 1 107 ? 3.645 1.221 -13.052 1.00 81.75 107 CYS A N 1
ATOM 806 C CA . CYS A 1 107 ? 3.537 2.253 -14.059 1.00 81.75 107 CYS A CA 1
ATOM 807 C C . CYS A 1 107 ? 4.646 2.116 -15.097 1.00 81.75 107 CYS A C 1
ATOM 809 O O . CYS A 1 107 ? 5.833 2.109 -14.781 1.00 81.75 107 CYS A O 1
ATOM 811 N N . VAL A 1 108 ? 4.242 2.052 -16.361 1.00 76.94 108 VAL A N 1
ATOM 812 C CA . VAL A 1 108 ? 5.152 2.051 -17.505 1.00 76.94 108 VAL A CA 1
ATOM 813 C C . VAL A 1 108 ? 4.907 3.329 -18.291 1.00 76.94 108 VAL A C 1
ATOM 815 O O . VAL A 1 108 ? 3.897 3.465 -18.984 1.00 76.94 108 VAL A O 1
ATOM 818 N N . PHE A 1 109 ? 5.821 4.284 -18.124 1.00 73.00 109 PHE A N 1
ATOM 819 C CA . PHE A 1 109 ? 5.764 5.595 -18.776 1.00 73.00 109 PHE A CA 1
ATOM 820 C C . PHE A 1 109 ? 6.631 5.675 -20.032 1.00 73.00 109 PHE A C 1
ATOM 822 O O . PHE A 1 109 ? 6.324 6.445 -20.937 1.00 73.00 109 PHE A O 1
ATOM 829 N N . GLU A 1 110 ? 7.691 4.872 -20.103 1.00 69.12 110 GLU A N 1
ATOM 830 C CA . GLU A 1 110 ? 8.579 4.815 -21.261 1.00 69.12 110 GLU A CA 1
ATOM 831 C C . GLU A 1 110 ? 8.217 3.637 -22.173 1.00 69.12 110 GLU A C 1
ATOM 833 O O . GLU A 1 110 ? 7.797 2.588 -21.664 1.00 69.12 110 GLU A O 1
ATOM 838 N N . PRO A 1 111 ? 8.415 3.758 -23.502 1.00 65.56 111 PRO A N 1
ATOM 839 C CA . PRO A 1 111 ? 8.286 2.640 -24.429 1.00 65.56 111 PRO A CA 1
ATOM 840 C C . PRO A 1 111 ? 9.171 1.471 -23.988 1.00 65.56 111 PRO A C 1
ATOM 842 O O . PRO A 1 111 ? 10.383 1.463 -24.187 1.00 65.56 111 PRO A O 1
ATOM 845 N N . THR A 1 112 ? 8.551 0.479 -23.358 1.00 63.75 112 THR A N 1
ATOM 846 C CA . THR A 1 112 ? 9.250 -0.640 -22.733 1.00 63.75 112 THR A CA 1
ATOM 847 C C . THR A 1 112 ? 8.707 -1.928 -23.313 1.00 63.75 112 THR A C 1
ATOM 849 O O . THR A 1 112 ? 7.504 -2.185 -23.273 1.00 63.75 112 THR A O 1
ATOM 852 N N . THR A 1 113 ? 9.600 -2.774 -23.825 1.00 65.69 113 THR A N 1
ATOM 853 C CA . THR A 1 113 ? 9.238 -4.167 -24.088 1.00 65.69 113 THR A CA 1
ATOM 854 C C . THR A 1 113 ? 9.112 -4.856 -22.737 1.00 65.69 113 THR A C 1
ATOM 856 O O . THR A 1 113 ? 10.113 -5.035 -22.044 1.00 65.69 113 THR A O 1
ATOM 859 N N . VAL A 1 114 ? 7.892 -5.213 -22.334 1.00 63.78 114 VAL A N 1
ATOM 860 C CA . VAL A 1 114 ? 7.677 -5.910 -21.061 1.00 63.78 114 VAL A CA 1
ATOM 861 C C . VAL A 1 114 ? 8.265 -7.314 -21.167 1.00 63.78 114 VAL A C 1
ATOM 863 O O . VAL A 1 114 ? 7.650 -8.241 -21.691 1.00 63.78 114 VAL A O 1
ATOM 866 N N . ALA A 1 115 ? 9.495 -7.460 -20.680 1.00 67.88 115 ALA A N 1
ATOM 867 C CA . ALA A 1 115 ? 10.132 -8.746 -20.476 1.00 67.88 115 ALA A CA 1
ATOM 868 C C . ALA A 1 115 ? 9.602 -9.382 -19.184 1.00 67.88 115 ALA A C 1
ATOM 870 O O . ALA A 1 115 ? 9.298 -8.694 -18.207 1.00 67.88 115 ALA A O 1
ATOM 871 N N . LYS A 1 116 ? 9.520 -10.716 -19.166 1.00 67.44 116 LYS A N 1
ATOM 872 C CA . LYS A 1 116 ? 9.066 -11.473 -17.991 1.00 67.44 116 LYS A CA 1
ATOM 873 C C . LYS A 1 116 ? 9.908 -11.159 -16.748 1.00 67.44 116 LYS A C 1
ATOM 875 O O . LYS A 1 116 ? 9.350 -11.013 -15.665 1.00 67.44 116 LYS A O 1
ATOM 880 N N . ASP A 1 117 ? 11.216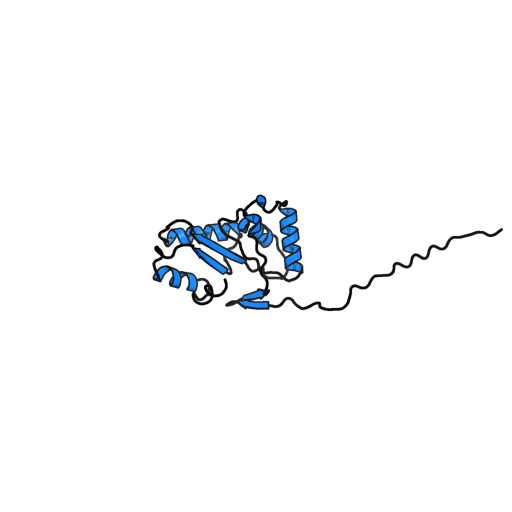 -11.016 -16.931 1.00 71.50 117 ASP A N 1
ATOM 881 C CA . ASP A 1 117 ? 12.155 -10.765 -15.837 1.00 71.50 117 ASP A CA 1
ATOM 882 C C . ASP A 1 117 ? 11.966 -9.354 -15.260 1.00 71.50 117 ASP A C 1
ATOM 884 O O . ASP A 1 117 ? 11.822 -9.205 -14.051 1.00 71.50 117 ASP A O 1
ATOM 888 N N . GLY A 1 118 ? 11.788 -8.338 -16.116 1.00 73.88 118 GLY A N 1
ATOM 889 C CA . GLY A 1 118 ? 11.518 -6.963 -15.672 1.00 73.88 118 GLY A CA 1
ATOM 890 C C . GLY A 1 118 ? 10.208 -6.815 -14.887 1.00 73.88 118 GLY A C 1
ATOM 891 O O . GLY A 1 118 ? 10.140 -6.057 -13.922 1.00 73.88 118 GLY A O 1
ATOM 892 N N . MET A 1 119 ? 9.176 -7.589 -15.238 1.00 75.88 119 MET A N 1
ATOM 893 C CA . MET A 1 119 ? 7.942 -7.662 -14.446 1.00 75.88 119 MET A CA 1
ATOM 894 C C . MET A 1 119 ? 8.184 -8.318 -13.077 1.00 75.88 119 MET A C 1
ATOM 896 O O . MET A 1 119 ? 7.634 -7.871 -12.070 1.00 75.88 119 MET A O 1
ATOM 900 N N . GLY A 1 120 ? 9.002 -9.374 -13.028 1.00 81.12 120 GLY A N 1
ATOM 901 C CA . GLY A 1 120 ? 9.378 -10.049 -11.785 1.00 81.12 120 GLY A CA 1
ATOM 902 C C . GLY A 1 120 ? 10.122 -9.125 -10.823 1.00 81.12 120 GLY A C 1
ATOM 903 O O . GLY A 1 120 ? 9.780 -9.065 -9.639 1.00 81.12 120 GLY A O 1
ATOM 904 N N . ASP A 1 121 ? 11.070 -8.350 -11.341 1.00 84.12 121 ASP A N 1
ATOM 905 C CA . ASP A 1 121 ? 11.822 -7.361 -10.567 1.00 84.12 121 ASP A CA 1
ATOM 906 C C . ASP A 1 121 ? 10.913 -6.237 -10.064 1.00 84.12 121 ASP A C 1
ATOM 908 O O . ASP A 1 121 ? 10.951 -5.897 -8.879 1.00 84.12 121 ASP A O 1
ATOM 912 N N . ALA A 1 122 ? 10.025 -5.725 -10.926 1.00 82.69 122 ALA A N 1
ATOM 913 C CA . ALA A 1 122 ? 9.042 -4.720 -10.539 1.00 82.69 122 ALA A CA 1
ATOM 914 C C . ALA A 1 122 ? 8.192 -5.220 -9.364 1.00 82.69 122 ALA A C 1
ATOM 916 O O . ALA A 1 122 ? 8.138 -4.564 -8.325 1.00 82.69 122 ALA A O 1
ATOM 917 N N . VAL A 1 123 ? 7.588 -6.410 -9.478 1.00 86.31 123 VAL A N 1
ATOM 918 C CA . VAL A 1 123 ? 6.792 -7.030 -8.402 1.00 86.31 123 VAL A CA 1
ATOM 919 C C . VAL A 1 123 ? 7.613 -7.201 -7.122 1.00 86.31 123 VAL A C 1
ATOM 921 O O . VAL A 1 123 ? 7.135 -6.844 -6.043 1.00 86.31 123 VAL A O 1
ATOM 924 N N . SER A 1 124 ? 8.848 -7.694 -7.235 1.00 88.56 124 SER A N 1
ATOM 925 C CA . SER A 1 124 ? 9.739 -7.943 -6.095 1.00 88.56 124 SER A CA 1
ATOM 926 C C . SER A 1 124 ? 10.072 -6.664 -5.330 1.00 88.56 124 SER A C 1
ATOM 928 O O . SER A 1 124 ? 10.015 -6.649 -4.099 1.00 88.56 124 SER A O 1
ATOM 930 N N . GLN A 1 125 ? 10.338 -5.565 -6.040 1.00 89.44 125 GLN A N 1
ATOM 931 C CA . GLN A 1 125 ? 10.590 -4.265 -5.422 1.00 89.44 125 GLN A CA 1
ATOM 932 C C . GLN A 1 125 ? 9.399 -3.803 -4.574 1.00 89.44 125 GLN A C 1
ATOM 934 O O . GLN A 1 125 ? 9.566 -3.306 -3.460 1.00 89.44 125 GLN A O 1
ATOM 939 N N . ARG A 1 126 ? 8.180 -3.999 -5.076 1.00 89.56 126 ARG A N 1
ATOM 940 C CA . ARG A 1 126 ? 6.961 -3.532 -4.403 1.00 89.56 126 ARG A CA 1
ATOM 941 C C . ARG A 1 126 ? 6.662 -4.376 -3.180 1.00 89.56 126 ARG A C 1
ATOM 943 O O . ARG A 1 126 ? 6.371 -3.821 -2.129 1.00 89.56 126 ARG A O 1
ATOM 950 N N . LEU A 1 127 ? 6.818 -5.698 -3.288 1.00 91.25 127 LEU A N 1
ATOM 951 C CA . LEU A 1 127 ? 6.751 -6.627 -2.157 1.00 91.25 127 LEU A CA 1
ATOM 952 C C . LEU A 1 127 ? 7.716 -6.224 -1.034 1.00 91.25 127 LEU A C 1
ATOM 954 O O . LEU A 1 127 ? 7.315 -6.173 0.132 1.00 91.25 127 LEU A O 1
ATOM 958 N N . ALA A 1 128 ? 8.952 -5.853 -1.385 1.00 92.75 128 ALA A N 1
ATOM 959 C CA . ALA A 1 128 ? 9.929 -5.343 -0.430 1.00 92.75 128 ALA A CA 1
ATOM 960 C C . ALA A 1 128 ? 9.477 -4.016 0.212 1.00 92.75 128 ALA A C 1
ATO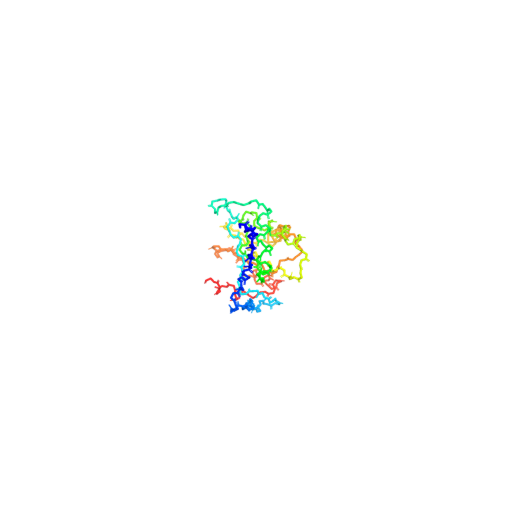M 962 O O . ALA A 1 128 ? 9.530 -3.881 1.437 1.00 92.75 128 ALA A O 1
ATOM 963 N N . ASN A 1 129 ? 8.973 -3.066 -0.583 1.00 93.38 129 ASN A N 1
ATOM 964 C CA . ASN A 1 129 ? 8.512 -1.763 -0.096 1.00 93.38 129 ASN A CA 1
ATOM 965 C C . ASN A 1 129 ? 7.319 -1.886 0.865 1.00 93.38 129 ASN A C 1
ATOM 967 O O . ASN A 1 129 ? 7.359 -1.342 1.971 1.00 93.38 129 ASN A O 1
ATOM 971 N N . ILE A 1 130 ? 6.286 -2.645 0.480 1.00 93.12 130 ILE A N 1
ATOM 972 C CA . ILE A 1 130 ? 5.092 -2.876 1.308 1.00 93.12 130 ILE A CA 1
ATOM 973 C C . ILE A 1 130 ? 5.348 -3.880 2.443 1.00 93.12 130 ILE A C 1
ATOM 975 O O . ILE A 1 130 ? 4.473 -4.105 3.283 1.00 93.12 130 ILE A O 1
ATOM 979 N N . LYS A 1 131 ? 6.542 -4.488 2.471 1.00 93.81 131 LYS A N 1
ATOM 980 C CA . LYS A 1 131 ? 6.985 -5.493 3.441 1.00 93.81 1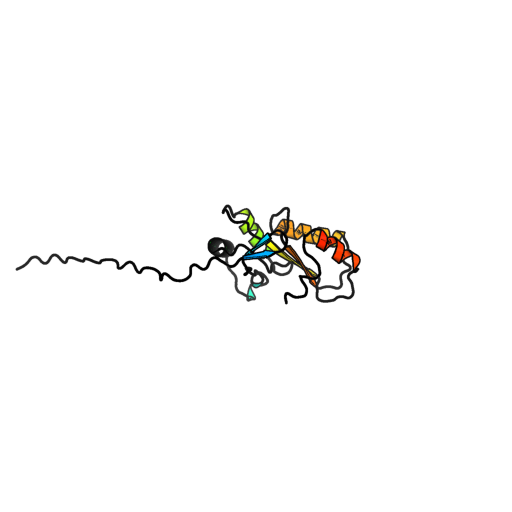31 LYS A CA 1
ATOM 981 C C . LYS A 1 131 ? 6.057 -6.710 3.496 1.00 93.81 131 LYS A C 1
ATOM 983 O O . LYS A 1 131 ? 5.596 -7.079 4.578 1.00 93.81 131 LYS A O 1
ATOM 988 N N . SER A 1 132 ? 5.732 -7.290 2.335 1.00 90.25 132 SER A N 1
ATOM 989 C CA . SER A 1 132 ? 4.910 -8.507 2.194 1.00 90.25 132 SER A CA 1
ATOM 990 C C . SER A 1 132 ? 5.564 -9.570 1.342 1.00 90.25 132 SER A C 1
ATOM 992 O O . SER A 1 132 ? 6.381 -9.283 0.481 1.00 90.25 132 SER A O 1
ATOM 994 N N . ASP A 1 133 ? 5.048 -10.777 1.501 1.00 91.44 133 ASP A N 1
ATOM 995 C CA . ASP A 1 133 ? 5.097 -11.877 0.543 1.00 91.44 133 ASP A CA 1
ATOM 996 C C . ASP A 1 133 ? 4.068 -11.771 -0.607 1.00 91.44 133 ASP A C 1
ATOM 998 O O . ASP A 1 133 ? 4.287 -12.340 -1.674 1.00 91.44 133 ASP A O 1
ATOM 1002 N N . LYS A 1 134 ? 2.961 -11.037 -0.421 1.00 88.88 134 LYS A N 1
ATOM 1003 C CA . LYS A 1 134 ? 1.879 -10.874 -1.407 1.00 88.88 134 LYS A CA 1
ATOM 1004 C C . LYS A 1 134 ? 1.411 -9.425 -1.601 1.00 88.88 134 LYS A C 1
ATOM 1006 O O . LYS A 1 134 ? 1.418 -8.620 -0.671 1.00 88.88 134 LYS A O 1
ATOM 1011 N N . ILE A 1 135 ? 0.934 -9.128 -2.810 1.00 89.56 135 ILE A N 1
ATOM 1012 C CA . ILE A 1 135 ? 0.188 -7.906 -3.145 1.00 89.56 135 ILE A CA 1
ATOM 1013 C C . ILE A 1 135 ? -1.276 -8.312 -3.345 1.00 89.56 135 ILE A C 1
ATOM 1015 O O . ILE A 1 135 ? -1.535 -9.208 -4.147 1.00 89.56 135 ILE A O 1
ATOM 1019 N N . ASP A 1 136 ? -2.221 -7.678 -2.642 1.00 92.62 136 ASP A N 1
ATOM 1020 C CA . ASP A 1 136 ? -3.638 -8.066 -2.738 1.00 92.62 136 ASP A CA 1
ATOM 1021 C C . ASP A 1 136 ? -4.243 -7.670 -4.093 1.00 92.62 136 ASP A C 1
ATOM 1023 O O . ASP A 1 136 ? -4.977 -8.449 -4.701 1.00 92.62 136 ASP A O 1
ATOM 1027 N N . LEU A 1 137 ? -3.888 -6.480 -4.594 1.00 91.81 137 LEU A N 1
ATOM 1028 C CA . LEU A 1 137 ? -4.226 -6.028 -5.940 1.00 91.81 137 LEU A CA 1
ATOM 1029 C C . LEU A 1 137 ? -3.061 -5.263 -6.579 1.00 91.81 137 LEU A C 1
ATOM 1031 O O . LEU A 1 137 ? -2.639 -4.211 -6.096 1.00 91.81 137 LEU A O 1
ATOM 1035 N N . LEU A 1 138 ? -2.579 -5.772 -7.713 1.00 88.81 138 LEU A N 1
ATOM 1036 C CA . LEU A 1 138 ? -1.604 -5.095 -8.560 1.00 88.81 138 LEU A CA 1
ATOM 1037 C C . LEU A 1 138 ? -2.281 -4.626 -9.847 1.00 88.81 138 LEU A C 1
ATOM 1039 O O . LEU A 1 138 ? -2.786 -5.435 -10.620 1.00 88.81 138 LEU A O 1
ATOM 1043 N N . GLN A 1 139 ? -2.273 -3.320 -10.081 1.00 87.44 139 GLN A N 1
ATOM 1044 C CA . GLN A 1 139 ? -2.819 -2.716 -11.293 1.00 87.44 139 GLN A CA 1
ATOM 1045 C C . GLN A 1 139 ? -1.679 -2.361 -12.242 1.00 87.44 139 GLN A C 1
ATOM 1047 O O . GLN A 1 139 ? -0.656 -1.833 -11.814 1.00 87.44 139 GLN A O 1
ATOM 1052 N N . PHE A 1 140 ? -1.850 -2.624 -13.530 1.00 83.56 140 PHE A N 1
ATOM 1053 C CA . PHE A 1 140 ? -0.893 -2.190 -14.540 1.00 83.56 140 PHE A CA 1
ATOM 1054 C C . PHE A 1 140 ? -1.353 -0.841 -15.104 1.00 83.56 140 PHE A C 1
ATOM 1056 O O . PHE A 1 140 ? -2.481 -0.723 -15.574 1.00 83.56 140 PHE A O 1
ATOM 1063 N N . HIS A 1 141 ? -0.513 0.186 -14.990 1.00 80.44 141 HIS A N 1
ATOM 1064 C CA . HIS A 1 141 ? -0.809 1.559 -15.385 1.00 80.44 141 HIS A CA 1
ATOM 1065 C C . HIS A 1 141 ? 0.102 1.930 -16.556 1.00 80.44 141 HIS A C 1
ATOM 1067 O O . HIS A 1 141 ? 1.322 1.951 -16.421 1.00 80.44 141 HIS A O 1
ATOM 1073 N N . TRP A 1 142 ? -0.479 2.223 -17.712 1.00 76.88 142 TRP A N 1
ATOM 1074 C CA . TRP A 1 142 ? 0.276 2.534 -18.923 1.00 76.88 142 TRP A CA 1
ATOM 1075 C C . TRP A 1 142 ? -0.376 3.687 -19.678 1.00 76.88 142 TRP A C 1
ATOM 1077 O O . TRP A 1 142 ? -1.583 3.898 -19.566 1.00 76.88 142 TRP A O 1
ATOM 1087 N N . HIS A 1 143 ? 0.421 4.399 -20.477 1.00 65.38 143 HIS A N 1
ATOM 1088 C CA . HIS A 1 143 ? -0.075 5.483 -21.329 1.00 65.38 143 HIS A CA 1
ATOM 1089 C C . HIS A 1 143 ? -0.143 5.126 -22.821 1.00 65.38 143 HIS A C 1
ATOM 1091 O O . HIS A 1 143 ? -0.951 5.728 -23.524 1.00 65.38 143 HIS A O 1
ATOM 1097 N N . ASP A 1 144 ? 0.637 4.149 -23.307 1.00 58.75 144 ASP A N 1
ATOM 1098 C CA . ASP A 1 144 ? 0.707 3.830 -24.740 1.00 58.75 144 ASP A CA 1
ATOM 1099 C C . ASP A 1 144 ? 0.646 2.317 -25.026 1.00 58.75 144 ASP A C 1
ATOM 1101 O O . ASP A 1 144 ? 1.288 1.507 -24.357 1.00 58.75 144 ASP A O 1
ATOM 1105 N N . VAL A 1 145 ? -0.172 1.931 -26.010 1.00 51.47 145 VAL A N 1
ATOM 1106 C CA . VAL A 1 145 ? -0.627 0.543 -26.252 1.00 51.47 145 VAL A CA 1
ATOM 1107 C C . VAL A 1 145 ? 0.307 -0.234 -27.191 1.00 51.47 145 VAL A C 1
ATOM 1109 O O . VAL A 1 145 ? 0.177 -1.447 -27.343 1.00 51.47 145 VAL A O 1
ATOM 1112 N N . CYS A 1 146 ? 1.256 0.449 -27.834 1.00 49.59 146 CYS A N 1
ATOM 1113 C CA . CYS A 1 146 ? 1.964 -0.064 -29.010 1.00 49.59 146 CYS A CA 1
ATOM 1114 C C . CYS A 1 146 ? 3.014 -1.166 -28.752 1.00 49.59 146 CYS A C 1
ATOM 1116 O O . CYS A 1 146 ? 3.584 -1.668 -29.718 1.00 49.59 146 CYS A O 1
ATOM 1118 N N . PHE A 1 147 ? 3.286 -1.572 -27.504 1.00 52.19 147 PHE A N 1
ATOM 1119 C CA . PHE A 1 147 ? 4.479 -2.388 -27.199 1.00 52.19 147 PHE A CA 1
ATOM 1120 C C . PHE A 1 147 ? 4.261 -3.587 -26.266 1.00 52.19 147 PHE A C 1
ATOM 1122 O O . PHE A 1 147 ? 5.229 -4.198 -25.811 1.00 52.19 147 PHE A O 1
ATOM 1129 N N . LEU A 1 148 ? 3.010 -3.968 -25.991 1.00 53.72 148 LEU A N 1
ATOM 1130 C CA . LEU A 1 148 ? 2.710 -5.110 -25.123 1.00 53.72 148 LEU A CA 1
ATOM 1131 C C . LEU A 1 148 ? 2.254 -6.319 -25.951 1.00 53.72 148 LEU A C 1
ATOM 1133 O O . LEU A 1 148 ? 1.214 -6.236 -26.607 1.00 53.72 148 LEU A O 1
ATOM 1137 N N . PRO A 1 149 ? 2.966 -7.462 -25.908 1.00 56.06 149 PRO A N 1
ATOM 1138 C CA . PRO A 1 149 ? 2.455 -8.706 -26.470 1.00 56.06 149 PRO A CA 1
ATOM 1139 C C . PRO A 1 149 ? 1.135 -9.069 -25.762 1.00 56.06 149 PRO A C 1
ATOM 1141 O O . PRO A 1 149 ? 1.142 -9.207 -24.531 1.00 56.06 149 PRO A O 1
ATOM 1144 N N . PRO A 1 150 ? 0.011 -9.248 -26.485 1.00 57.38 150 PRO A N 1
ATOM 1145 C CA . PRO A 1 150 ? -1.302 -9.527 -25.886 1.00 57.38 150 PRO A CA 1
ATOM 1146 C C . PRO A 1 150 ? -1.296 -10.720 -24.914 1.00 57.38 150 PRO A C 1
ATOM 1148 O O . PRO A 1 150 ? -2.010 -10.743 -23.910 1.00 57.38 150 PRO A O 1
ATOM 11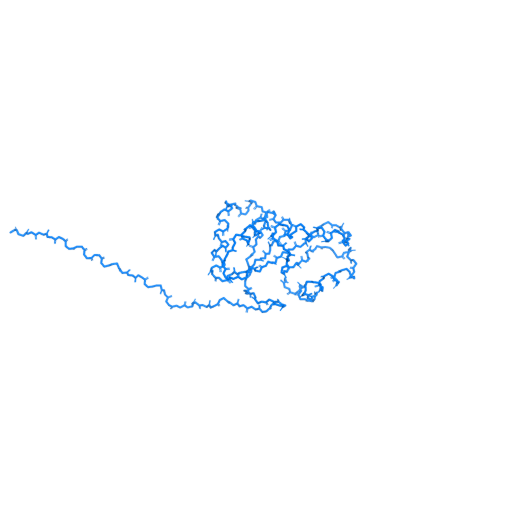51 N N . ASP A 1 151 ? -0.428 -11.694 -25.179 1.00 58.22 151 ASP A N 1
ATOM 1152 C CA . ASP A 1 151 ? -0.339 -12.966 -24.463 1.00 58.22 151 ASP A CA 1
ATOM 1153 C C . ASP A 1 151 ? 0.232 -12.819 -23.042 1.00 58.22 151 ASP A C 1
ATOM 1155 O O . ASP A 1 151 ? -0.075 -13.614 -22.147 1.00 58.22 151 ASP A O 1
ATOM 1159 N N . LEU A 1 152 ? 1.067 -11.798 -22.812 1.00 55.66 152 LEU A N 1
ATOM 1160 C CA . LEU A 1 152 ? 1.759 -11.601 -21.537 1.00 55.66 152 LEU A CA 1
ATOM 1161 C C . LEU A 1 152 ? 0.819 -11.021 -20.470 1.00 55.66 152 LEU A C 1
ATOM 1163 O O . LEU A 1 152 ? 0.847 -11.444 -19.311 1.00 55.66 152 LEU A O 1
ATOM 1167 N N . ILE A 1 153 ? -0.063 -10.106 -20.884 1.00 55.16 153 ILE A N 1
ATOM 1168 C CA . ILE A 1 153 ? -1.041 -9.435 -20.018 1.00 55.16 153 ILE A CA 1
ATOM 1169 C C . ILE A 1 153 ? -2.043 -10.454 -19.460 1.00 55.16 153 ILE A C 1
ATOM 1171 O O . ILE A 1 153 ? -2.261 -10.532 -18.250 1.00 55.16 153 ILE A O 1
ATOM 1175 N N . HIS A 1 154 ? -2.613 -11.294 -20.329 1.00 47.91 154 HIS A N 1
ATOM 1176 C CA . HIS A 1 154 ? -3.622 -12.277 -19.931 1.00 47.91 154 HIS A CA 1
ATOM 1177 C C . HIS A 1 154 ? -3.092 -13.342 -18.962 1.00 47.91 154 HIS A C 1
ATOM 1179 O O . HIS A 1 154 ? -3.846 -13.830 -18.113 1.00 47.91 154 HIS A O 1
ATOM 1185 N N . ARG A 1 155 ? -1.809 -13.711 -19.068 1.00 45.00 155 ARG A N 1
ATOM 1186 C CA . ARG A 1 155 ? -1.215 -14.770 -18.244 1.00 45.00 155 ARG A CA 1
ATOM 1187 C C . ARG A 1 155 ? -0.893 -14.303 -16.827 1.00 45.00 155 ARG A C 1
ATOM 1189 O O . ARG A 1 155 ? -1.113 -15.070 -15.897 1.00 45.00 155 ARG A O 1
ATOM 1196 N N . TYR A 1 156 ? -0.422 -13.068 -16.649 1.00 47.62 156 TYR A N 1
ATOM 1197 C CA . TYR A 1 156 ? -0.032 -12.571 -15.325 1.00 47.62 156 TYR A CA 1
ATOM 1198 C C . TYR A 1 156 ? -1.232 -12.119 -14.486 1.00 47.62 156 TYR A C 1
ATOM 1200 O O . TYR A 1 156 ? -1.296 -12.446 -13.303 1.00 47.62 156 TYR A O 1
ATOM 1208 N N . ILE A 1 157 ? -2.232 -11.500 -15.122 1.00 42.06 157 ILE A N 1
ATOM 1209 C CA . ILE A 1 157 ? -3.490 -11.068 -14.491 1.00 42.06 157 ILE A CA 1
ATOM 1210 C C . ILE A 1 157 ? -4.280 -12.257 -13.903 1.00 42.06 157 ILE A C 1
ATOM 1212 O O . ILE A 1 157 ? -4.899 -12.134 -12.848 1.00 42.06 157 ILE A O 1
ATOM 1216 N N . ARG A 1 158 ? -4.169 -13.455 -14.497 1.00 35.81 158 ARG A N 1
ATOM 1217 C CA . ARG A 1 158 ? -4.731 -14.696 -13.925 1.00 35.81 158 ARG A CA 1
ATOM 1218 C C . ARG A 1 158 ? -4.022 -15.198 -12.663 1.00 35.81 158 ARG A C 1
ATOM 1220 O O . ARG A 1 158 ? -4.646 -15.926 -11.897 1.00 35.81 158 ARG A O 1
ATOM 1227 N N . THR A 1 159 ? -2.758 -14.841 -12.441 1.00 37.03 159 THR A N 1
ATOM 1228 C CA . THR A 1 159 ? -2.009 -15.230 -11.226 1.00 37.03 159 THR A CA 1
ATOM 1229 C C . THR A 1 159 ? -2.432 -14.405 -10.010 1.00 37.03 159 THR A C 1
ATOM 1231 O O . THR A 1 159 ? -2.322 -14.866 -8.880 1.00 37.03 159 THR A O 1
ATOM 1234 N N . THR A 1 160 ? -2.979 -13.211 -10.240 1.00 37.75 160 THR A N 1
ATOM 1235 C CA . THR A 1 160 ? -3.565 -12.324 -9.232 1.00 37.75 160 THR A CA 1
ATOM 1236 C C . THR A 1 160 ? -5.064 -12.169 -9.488 1.00 37.75 160 THR A C 1
ATOM 1238 O O . THR A 1 160 ? -5.460 -11.088 -9.877 1.00 37.75 160 THR A O 1
ATOM 1241 N N . HIS A 1 161 ? -5.868 -13.240 -9.363 1.00 36.78 161 HIS A N 1
ATOM 1242 C CA . HIS A 1 161 ? -7.356 -13.311 -9.337 1.00 36.78 161 HIS A CA 1
ATOM 1243 C C . HIS A 1 161 ? -8.215 -12.109 -9.829 1.00 36.78 161 HIS A C 1
ATOM 1245 O O . HIS A 1 161 ? -9.284 -11.846 -9.284 1.00 36.78 161 HIS A O 1
ATOM 1251 N N . ALA A 1 162 ? -7.822 -11.401 -10.877 1.00 36.03 162 ALA A N 1
ATOM 1252 C CA . ALA A 1 162 ? -8.529 -10.256 -11.426 1.00 36.03 162 ALA A CA 1
ATOM 1253 C C . ALA A 1 162 ? -8.712 -10.539 -12.910 1.00 36.03 162 ALA A C 1
ATOM 1255 O O . ALA A 1 162 ? -7.824 -11.091 -13.551 1.00 36.03 162 ALA A O 1
ATOM 1256 N N . SER A 1 163 ? -9.880 -10.247 -13.470 1.00 32.22 163 SER A N 1
ATOM 1257 C CA . SER A 1 163 ? -10.112 -10.421 -14.900 1.00 32.22 163 SER A CA 1
ATOM 1258 C C . SER A 1 163 ? -9.826 -9.104 -15.629 1.00 32.22 163 SER A C 1
ATOM 1260 O O . SER A 1 163 ? -10.181 -8.026 -15.160 1.00 32.22 163 SER A O 1
ATOM 1262 N N . PHE A 1 164 ? -9.194 -9.176 -16.806 1.00 36.16 164 PHE A N 1
ATOM 1263 C CA . PHE A 1 164 ? -8.831 -8.004 -17.624 1.00 36.16 164 PHE A CA 1
ATOM 1264 C C . PHE A 1 164 ? -10.031 -7.103 -17.986 1.00 36.16 164 PHE A C 1
ATOM 1266 O O . PHE A 1 164 ? -9.855 -5.926 -18.274 1.00 36.16 164 PHE A O 1
ATOM 1273 N N . ARG A 1 165 ? -11.264 -7.630 -17.946 1.00 30.19 165 ARG A N 1
ATOM 1274 C CA . ARG A 1 165 ? -12.473 -6.869 -18.299 1.00 30.19 165 ARG A CA 1
ATOM 1275 C C . ARG A 1 165 ? -12.941 -5.891 -17.217 1.00 30.19 165 ARG A C 1
ATOM 1277 O O . ARG A 1 165 ? -13.692 -4.979 -17.545 1.00 30.19 165 ARG A O 1
ATOM 1284 N N . GLU A 1 166 ? -12.506 -6.047 -15.970 1.00 34.22 166 GLU A N 1
ATOM 1285 C CA . GLU A 1 166 ? -13.033 -5.256 -14.846 1.00 34.22 166 GLU A CA 1
ATOM 1286 C C . GLU A 1 166 ? -12.234 -3.973 -14.570 1.00 34.22 166 GLU A C 1
ATOM 1288 O O . GLU A 1 166 ? -12.762 -3.047 -13.967 1.00 34.22 166 GLU A O 1
ATOM 1293 N N . ILE A 1 167 ? -10.990 -3.868 -15.053 1.00 38.41 167 ILE A N 1
ATOM 1294 C CA . ILE A 1 167 ? -10.101 -2.737 -14.723 1.00 38.41 167 ILE A CA 1
ATOM 1295 C C . ILE A 1 167 ? -10.271 -1.551 -15.692 1.00 38.41 167 ILE A C 1
ATOM 1297 O O . ILE A 1 167 ? -10.026 -0.412 -15.310 1.00 38.41 167 ILE A O 1
ATOM 1301 N N . GLN A 1 168 ? -10.763 -1.773 -16.916 1.00 29.25 168 GLN A N 1
ATOM 1302 C CA . GLN A 1 168 ? -10.929 -0.694 -17.905 1.00 29.25 168 GLN A CA 1
ATOM 1303 C C . GLN A 1 168 ? -12.183 0.179 -17.717 1.00 29.25 168 GLN A C 1
ATOM 1305 O O . GLN A 1 168 ? -12.265 1.227 -18.343 1.00 29.25 168 GLN A O 1
ATOM 1310 N N . HIS A 1 169 ? -13.145 -0.221 -16.878 1.00 27.58 169 HIS A N 1
ATOM 1311 C CA . HIS A 1 169 ? -14.409 0.515 -16.687 1.00 27.58 169 HIS A CA 1
ATOM 1312 C C . HIS A 1 169 ? -14.488 1.312 -15.373 1.00 27.58 169 HIS A C 1
ATOM 1314 O O . HIS A 1 169 ? -15.538 1.870 -15.069 1.00 27.58 169 HIS A O 1
ATOM 1320 N N . CYS A 1 170 ? -13.406 1.365 -14.589 1.00 27.41 170 CYS A N 1
ATOM 1321 C CA . CYS A 1 170 ? -13.374 2.065 -13.297 1.00 27.41 170 CYS A CA 1
ATOM 1322 C C . CYS A 1 170 ? -12.593 3.391 -13.324 1.00 27.41 170 CYS A C 1
ATOM 1324 O O . CYS A 1 170 ? -12.126 3.839 -12.277 1.00 27.41 170 CYS A O 1
ATOM 1326 N N . ILE A 1 171 ? -12.465 4.022 -14.495 1.00 31.91 171 ILE A N 1
ATOM 1327 C CA . ILE A 1 171 ? -12.049 5.427 -14.631 1.00 31.91 171 ILE A CA 1
ATOM 1328 C C . ILE A 1 171 ? -13.126 6.163 -15.421 1.00 31.91 171 ILE A C 1
ATOM 1330 O O . ILE A 1 171 ? -13.551 5.604 -16.457 1.00 31.91 171 ILE A O 1
#

Secondary structure (DSSP, 8-state):
---------------PPP----PPPPEEEETTEEEESS-EE-GGGG-GGG----HHHHHHHHHHHHHTT--EEEEEETTSTTHHHHHHHHHHH--SSSPPEEEEEEEE-S-----HHHHHHHHHHHHHHHT-S--SEEEEEES--TT--HHHHHHHHTTTT--HHHHTT--

Sequence (171 aa):
MSIVRAANDASVVATSAPHGITSAIERFPLGPFVVPRLFIGLWQLSSPAWGSAGKSKMLSQFQKHVNAGFTAFADMADHYGDAEIVFGQFRSAYSGPESIFCATKYCVFEPTTVAKDGMGDAVSQRLANIKSDKIDLLQFHWHDVCFLPPDLIHRYIRTTHASFREIQHCI

InterPro domains:
  IPR023210 NADP-dependent oxidoreductase domain [PF00248] (38-144)
  IPR036812 NAD(P)-dependent oxidoreductase domain superfamily [G3DSA:3.20.20.100] (32-167)
  IPR036812 NAD(P)-dependent oxidoreductase domain superfamily [SSF51430] (28-145)

Organism: NCBI:txid1955775

Foldseek 3Di:
DDDDDDDDPPPDPPPDDDPDDPPPFDWDDDQPDIAGPDAAALLCLLDCVSPDDDLVVVLVVVVVCVVSVHQHYENAEPNSPLSLQSQLVSQVPDPDPDHRAAEYEYEDEDQDQDDPVVVVVSLVVSCVRSVHPDHQHYHYHYDDDPHYDPVVVQVVCVVNRHHPVPPVPPD

pLDDT: mean 73.97, std 22.41, range [27.41, 96.5]

Radius of gyration: 23.32 Å; chains: 1; bounding box: 40×54×88 Å

=== Feature glossary ===
Feature key, reading from the visual/contextual features back to the raw sequence:

Rendered structure images. Structure images are PyMOL renders from six orthogonal camera directions. Cartoon representation draws helices as coils and strands as arrows; sticks shows the backbone as bonds; surface shows the solvent-excluded envelope. Rainbow coloring maps sequence position to hue (blue→red, N→C); chain coloring assigns a distinct color per polypeptide.

Contact-map, Ramachandran, and PAE plots. Three diagnostic plots accompany the record. The Cα contact map visualizes the tertiary structure as a 2D adjacency matrix (8 Å cutoff, sequence-local contacts suppressed). The Ramachandran plot shows the distribution of backbone (φ, ψ) torsions, with points in the α and β basins reflecting secondary structure content. The PAE plot shows AlphaFold's inter-residue confidence as a color matrix.

InterPro / GO / CATH / organism. The annotation block draws on four external resources. InterPro: which protein families and domains the sequence belongs to. GO: standardized terms for what the protein does, what process it participates in, and where in the cell it acts. CATH: which structural fold it has in the CATH hierarchy. Organism: the species of origin.

Nearest PDB structures. Structural nearest neighbors (via Foldseek easy-search vs the PDB). Reported per hit: target PDB id, E-value, and alignment TM-score. A TM-score above ~0.5 is the conventional threshold for 'same fold'.

Predicted aligned error. Predicted aligned error is AlphaFold's pairwise confidence. Unlike pLDDT (per-residue), PAE is per-residue-pair and captures whether two parts of the structure are correctly placed relative to each other. Units are ångströms of expected positional error.

Solvent-accessible surface area. SASA measures how much of the protein is reachable by solvent. It is computed by rolling a water-sized probe over the atomic surface and summing the exposed area (Å²). Per-residue SASA distinguishes core (buried, low SASA) from surface (exposed, high SASA) residues; total SASA is a whole-molecule size measure.

B-factor. Crystallographic B-factors measure how much each atom's electron density is smeared out, in Å². They rise in mobile loops and surface residues and fall in the buried interior. In AlphaFold models this column is repurposed to hold pLDDT instead.

pLDDT. For AlphaFold models, the B-factor field carries pLDDT — the model's own estimate of local accuracy on a 0–100 scale. Regions with pLDDT<50 should be treated as essentially unmodeled; they often correspond to intrinsically disordered segments.

Backbone torsions (φ/ψ). φ (phi) and ψ (psi) are the two rotatable backbone dihedrals per residue: φ is the C(i-1)–N–Cα–C torsion, ψ is the N–Cα–C–N(i+1) torsion, both in degrees on (−180°, 180°]. α-helical residues cluster near (−60°, −45°); β-strand residues near (−120°, +130°). A Ramachandran plot is simply a scatter of (φ, ψ) for every residue.

Radius of gyration, Cα contacts, bounding box. Radius of gyration (Rg) is the root-mean-square distance of Cα atoms from their centroid — a single number for overall size and compactness. A globular domain of N residues has Rg ≈ 2.2·N^0.38 Å; an extended or disordered chain has a much larger Rg. The Cα contact count is the number of residue pairs whose Cα atoms are within 8 Å and are more than four positions apart in sequence — a standard proxy for tertiary packing density. The bounding box is the smallest axis-aligned box enclosing all Cα atoms.

Secondary structure (3-state, P-SEA). Three-state secondary structure (P-SEA) collapses the eight DSSP classes into helix (a), strand (b), and coil (c). P-SEA assigns these from Cα geometry alone — distances and angles — without requiring backbone oxygens, so it works on any Cα trace.

Secondary structure (8-state, DSSP). Secondary structure is the local, repeating backbone conformation. DSSP classifies it into eight states by reading the hydrogen-bond network: three helix types (H, G, I), two β types (E, B), two non-regular types (T, S), and unstructured coil (-).

Foldseek 3Di. The Foldseek 3Di string encodes local tertiary geometry as a 20-letter alphabet — one character per residue — derived from the relative positions of nearby Cα atoms. Unlike the amino-acid sequence, 3Di is a direct function of the 3D structure, so two proteins with the same fold have similar 3Di strings even at low sequence identity.

mmCIF coordinates. Structure coordinates are given as an mmCIF _atom_site loop: one row per atom with element, residue name, chain id, sequence number, and x/y/z position in Å. Only the four main-chain atoms per residue are included here; side chains are omitted to keep the record compact.

Sequence. This is the polypeptide sequence — one letter per residue, N-terminus first. Length ranges from a few dozen residues for small domains to over a thousand for large multi-domain proteins.